Protein AF-A0A183BBJ7-F1 (afdb_monomer)

Solvent-accessible surface area (backbone atoms only — not comparable to full-atom values): 10548 Å² total; per-residue (Å²): 137,87,84,87,89,81,89,82,91,86,88,82,89,83,91,84,83,88,85,92,79,79,95,75,75,80,67,64,62,56,55,58,49,52,54,56,48,63,78,67,55,51,72,68,58,54,54,54,68,39,39,50,78,43,84,46,76,44,78,65,47,64,38,67,61,72,56,100,88,53,61,59,73,62,54,72,72,42,83,72,55,89,44,31,38,31,47,73,41,53,42,53,34,40,43,30,38,41,71,62,90,82,48,90,91,52,68,62,63,45,80,47,70,62,86,61,98,78,60,75,45,83,40,74,64,53,53,51,54,49,51,54,44,68,75,67,54,83,72,79,78,78,58,73,87,77,49,81,74,92,48,80,67,66,70,67,72,78,113

Structure (mmCIF, N/CA/C/O backbone):
data_AF-A0A183BBJ7-F1
#
_entry.id   AF-A0A183BBJ7-F1
#
loop_
_atom_site.group_PDB
_atom_site.id
_atom_site.type_symbol
_atom_site.label_atom_id
_atom_site.label_alt_id
_atom_site.label_comp_id
_atom_site.label_asym_id
_atom_site.label_entity_id
_atom_site.label_seq_id
_atom_site.pdbx_PDB_ins_code
_atom_site.Cartn_x
_atom_site.Cartn_y
_atom_site.Cartn_z
_atom_site.occupancy
_atom_site.B_iso_or_equiv
_atom_site.auth_seq_id
_atom_site.auth_comp_id
_atom_site.auth_asym_id
_atom_site.auth_atom_id
_atom_site.pdbx_PDB_model_num
ATOM 1 N N . MET A 1 1 ? 78.330 43.613 -18.627 1.00 33.78 1 MET A N 1
ATOM 2 C CA . MET A 1 1 ? 78.125 44.361 -19.888 1.00 33.78 1 MET A CA 1
ATOM 3 C C . MET A 1 1 ? 78.188 43.381 -21.044 1.00 33.78 1 MET A C 1
ATOM 5 O O . MET A 1 1 ? 78.993 42.467 -20.931 1.00 33.78 1 MET A O 1
ATOM 9 N N . PRO A 1 2 ? 77.512 43.613 -22.177 1.00 49.88 2 PRO A N 1
ATOM 10 C CA . PRO A 1 2 ? 76.247 44.325 -22.427 1.00 49.88 2 PRO A CA 1
ATOM 11 C C . PRO A 1 2 ? 75.316 43.401 -23.292 1.00 49.88 2 PRO A C 1
ATOM 13 O O . PRO A 1 2 ? 75.653 42.244 -23.481 1.00 49.88 2 PRO A O 1
ATOM 16 N N . ASN A 1 3 ? 74.122 43.707 -23.808 1.00 31.56 3 ASN A N 1
ATOM 17 C CA . ASN A 1 3 ? 73.524 44.949 -24.287 1.00 31.56 3 ASN A CA 1
ATOM 18 C C . ASN A 1 3 ? 71.982 44.810 -24.382 1.00 31.56 3 ASN A C 1
ATOM 20 O O . ASN A 1 3 ? 71.463 43.721 -24.622 1.00 31.56 3 ASN A O 1
ATOM 24 N N . LYS A 1 4 ? 71.283 45.941 -24.218 1.00 36.97 4 LYS A N 1
ATOM 25 C CA . LYS A 1 4 ? 69.847 46.189 -24.500 1.00 36.97 4 LYS A CA 1
ATOM 26 C C . LYS A 1 4 ? 69.670 46.591 -26.004 1.00 36.97 4 LYS A C 1
ATOM 28 O O . LYS A 1 4 ? 70.677 46.574 -26.709 1.00 36.97 4 LYS A O 1
ATOM 33 N N .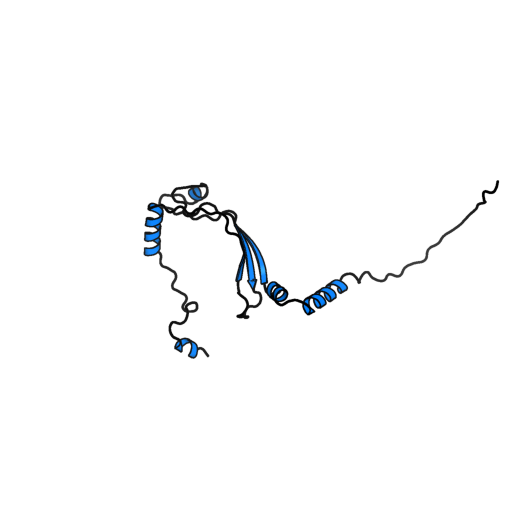 PRO A 1 5 ? 68.464 46.922 -26.535 1.00 66.31 5 PRO A N 1
ATOM 34 C CA . PRO A 1 5 ? 67.977 46.593 -27.881 1.00 66.31 5 PRO A CA 1
ATOM 35 C C . PRO A 1 5 ? 67.954 47.836 -28.810 1.00 66.31 5 PRO A C 1
ATOM 37 O O . PRO A 1 5 ? 68.524 48.871 -28.459 1.00 66.31 5 PRO A O 1
ATOM 40 N N . PRO A 1 6 ? 67.300 47.764 -29.984 1.00 47.75 6 PRO A N 1
ATOM 41 C CA . PRO A 1 6 ? 66.113 48.621 -30.247 1.00 47.75 6 PRO A CA 1
ATOM 42 C C . PRO A 1 6 ? 64.988 47.852 -31.016 1.00 47.75 6 PRO A C 1
ATOM 44 O O . PRO A 1 6 ? 65.289 46.842 -31.640 1.00 47.75 6 PRO A O 1
ATOM 47 N N . THR A 1 7 ? 63.663 48.092 -30.892 1.00 39.25 7 THR A N 1
ATOM 48 C CA . THR A 1 7 ? 62.823 49.294 -31.194 1.00 39.25 7 THR A CA 1
ATOM 49 C C . THR A 1 7 ? 62.841 49.597 -32.717 1.00 39.25 7 THR A C 1
ATOM 51 O O . THR A 1 7 ? 63.935 49.719 -33.247 1.00 39.25 7 THR A O 1
ATOM 54 N N . THR A 1 8 ? 61.769 49.660 -33.540 1.00 36.09 8 THR A N 1
ATOM 55 C CA . THR A 1 8 ? 60.395 50.233 -33.440 1.00 36.09 8 THR A CA 1
ATOM 56 C C . THR A 1 8 ? 59.544 49.895 -34.694 1.00 36.09 8 THR A C 1
ATOM 58 O O . THR A 1 8 ? 60.132 49.790 -35.764 1.00 36.09 8 THR A O 1
ATOM 61 N N . ALA A 1 9 ? 58.203 49.907 -34.524 1.00 35.91 9 ALA A N 1
ATOM 62 C CA . ALA A 1 9 ? 57.129 50.484 -35.381 1.00 35.91 9 ALA A CA 1
ATOM 63 C C . ALA A 1 9 ? 56.923 49.993 -36.837 1.00 35.91 9 ALA A C 1
ATOM 65 O O . ALA A 1 9 ? 57.877 49.701 -37.540 1.00 35.91 9 ALA A O 1
ATOM 66 N N . ASP A 1 10 ? 55.738 49.989 -37.455 1.00 26.48 10 ASP A N 1
ATOM 67 C CA . ASP A 1 10 ? 54.311 50.080 -37.092 1.00 26.48 10 ASP A CA 1
ATOM 68 C C . ASP A 1 10 ? 53.523 49.896 -38.418 1.00 26.48 10 ASP A C 1
ATOM 70 O O . ASP A 1 10 ? 54.073 50.101 -39.502 1.00 26.48 10 ASP A O 1
ATOM 74 N N . THR A 1 11 ? 52.202 49.713 -38.300 1.00 33.16 11 THR A N 1
ATOM 75 C CA . THR A 1 11 ? 51.127 50.243 -39.187 1.00 33.16 11 THR A CA 1
ATOM 76 C C . THR A 1 11 ? 50.329 49.271 -40.097 1.00 33.16 11 THR A C 1
ATOM 78 O O . THR A 1 11 ? 50.772 48.839 -41.156 1.00 33.16 11 THR A O 1
ATOM 81 N N . THR A 1 12 ? 49.049 49.128 -39.700 1.00 30.00 12 THR A N 1
ATOM 82 C CA . THR A 1 12 ? 47.768 49.088 -40.467 1.00 30.00 12 THR A CA 1
ATOM 83 C C . THR A 1 12 ? 47.267 47.850 -41.233 1.00 30.00 12 THR A C 1
ATOM 85 O O . THR A 1 12 ? 47.729 47.532 -42.319 1.00 30.00 12 THR A O 1
ATOM 88 N N . SER A 1 13 ? 46.190 47.272 -40.672 1.00 31.97 13 SER A N 1
ATOM 89 C CA . SER A 1 13 ? 44.789 47.217 -41.167 1.00 31.97 13 SER A CA 1
ATOM 90 C C . SER A 1 13 ? 44.480 46.888 -42.646 1.00 31.97 13 SER A C 1
ATOM 92 O O . SER A 1 13 ? 44.885 47.625 -43.534 1.00 31.97 13 SER A O 1
ATOM 94 N N . ILE A 1 14 ? 43.606 45.897 -42.913 1.00 36.69 14 ILE A N 1
ATOM 95 C CA . ILE A 1 14 ? 42.130 46.005 -43.128 1.00 36.69 14 ILE A CA 1
ATOM 96 C C . ILE A 1 14 ? 41.564 44.662 -43.680 1.00 36.69 14 ILE A C 1
ATOM 98 O O . ILE A 1 14 ? 42.058 44.120 -44.659 1.00 36.69 14 ILE A O 1
ATOM 102 N N . GLU A 1 15 ? 40.522 44.171 -42.997 1.00 31.69 15 GLU A N 1
ATOM 103 C CA . GLU A 1 15 ? 39.259 43.511 -43.417 1.00 31.69 15 GLU A CA 1
ATOM 104 C C . GLU A 1 15 ? 39.084 42.772 -44.769 1.00 31.69 15 GLU A C 1
ATOM 106 O O . GLU A 1 15 ? 39.348 43.302 -45.844 1.00 31.69 15 GLU A O 1
ATOM 111 N N . GLY A 1 16 ? 38.447 41.586 -44.702 1.00 29.02 16 GLY A N 1
ATOM 112 C CA . GLY A 1 16 ? 37.892 40.867 -45.859 1.00 29.02 16 GLY A CA 1
ATOM 113 C C . GLY A 1 16 ? 37.151 39.551 -45.533 1.00 29.02 16 GLY A C 1
ATOM 114 O O . GLY A 1 16 ? 37.707 38.475 -45.693 1.00 29.02 16 GLY A O 1
ATOM 115 N N . SER A 1 17 ? 35.897 39.660 -45.077 1.00 31.22 17 SER A N 1
ATOM 116 C CA . SER A 1 17 ? 34.721 38.776 -45.281 1.00 31.22 17 SER A CA 1
ATOM 117 C C . SER A 1 17 ? 34.811 37.230 -45.413 1.00 31.22 17 SER A C 1
ATOM 119 O O . SER A 1 17 ? 35.195 36.693 -46.442 1.00 31.22 17 SER A O 1
ATOM 121 N N . LYS A 1 18 ? 34.190 36.558 -44.420 1.00 35.16 18 LYS A N 1
ATOM 122 C CA . LYS A 1 18 ? 33.024 35.627 -44.495 1.00 35.16 18 LYS A CA 1
ATOM 123 C C . LYS A 1 18 ? 33.030 34.434 -45.474 1.00 35.16 18 LYS A C 1
ATOM 125 O O . LYS A 1 18 ? 32.783 34.658 -46.646 1.00 35.16 18 LYS A O 1
ATOM 130 N N . VAL A 1 19 ? 33.000 33.202 -44.926 1.00 35.19 19 VAL A N 1
ATOM 131 C CA . VAL A 1 19 ? 32.044 32.083 -45.214 1.00 35.19 19 VAL A CA 1
ATOM 132 C C . VAL A 1 19 ? 32.094 31.111 -44.007 1.00 35.19 19 VAL A C 1
ATOM 134 O O . VAL A 1 19 ? 33.125 30.506 -43.757 1.00 35.19 19 VAL A O 1
ATOM 137 N N . HIS A 1 20 ? 31.196 31.192 -43.018 1.00 39.50 20 HIS A N 1
ATOM 138 C CA . HIS A 1 20 ? 30.008 30.339 -42.808 1.00 39.50 20 HIS A CA 1
ATOM 139 C C . HIS A 1 20 ? 30.136 28.872 -43.267 1.00 39.50 20 HIS A C 1
ATOM 141 O O . HIS A 1 20 ? 29.798 28.570 -44.401 1.00 39.50 20 HIS A O 1
ATOM 147 N N . ASP A 1 21 ? 30.508 27.959 -42.366 1.00 34.62 21 ASP A N 1
ATOM 148 C CA . ASP A 1 21 ? 30.029 26.576 -42.443 1.00 34.62 21 ASP A CA 1
ATOM 149 C C . ASP A 1 21 ? 29.789 26.015 -41.037 1.00 34.62 21 ASP A C 1
ATOM 151 O O . ASP A 1 21 ? 30.342 26.482 -40.041 1.00 34.62 21 ASP A O 1
ATOM 155 N N . LYS A 1 22 ? 28.816 25.124 -40.971 1.00 34.94 22 LYS A N 1
ATOM 156 C CA . LYS A 1 22 ? 27.817 25.003 -39.926 1.00 34.94 22 LYS A CA 1
ATOM 157 C C . LYS A 1 22 ? 28.292 24.228 -38.704 1.00 34.94 22 LYS A C 1
ATOM 159 O O . LYS A 1 22 ? 28.907 23.169 -38.758 1.00 34.94 22 LYS A O 1
ATOM 164 N N . SER A 1 23 ? 27.819 24.727 -37.573 1.00 48.34 23 SER A N 1
ATOM 165 C CA . SER A 1 23 ? 27.485 23.977 -36.371 1.00 48.34 23 SER A CA 1
ATOM 166 C C . SER A 1 23 ? 26.471 22.860 -36.676 1.00 48.34 23 SER A C 1
ATOM 168 O O . SER A 1 23 ? 25.271 23.115 -36.659 1.00 48.34 23 SER A O 1
ATOM 170 N N . GLU A 1 24 ? 26.931 21.636 -36.941 1.00 45.91 24 GLU A N 1
ATOM 171 C CA . GLU A 1 24 ? 26.057 20.452 -37.102 1.00 45.91 24 GLU A CA 1
ATOM 172 C C . GLU A 1 24 ? 26.708 19.140 -36.578 1.00 45.91 24 GLU A C 1
ATOM 174 O O . GLU A 1 24 ? 26.285 18.059 -36.953 1.00 45.91 24 GLU A O 1
ATOM 179 N N . SER A 1 25 ? 27.717 19.175 -35.683 1.00 42.97 25 SER A N 1
ATOM 180 C CA . SER A 1 25 ? 28.428 17.936 -35.249 1.00 42.97 25 SER A CA 1
ATOM 181 C C . SER A 1 25 ? 28.045 17.350 -33.879 1.00 42.97 25 SER A C 1
ATOM 183 O O . SER A 1 25 ? 28.493 16.258 -33.526 1.00 42.97 25 SER A O 1
ATOM 185 N N . SER A 1 26 ? 27.204 18.023 -33.090 1.00 50.09 26 SER A N 1
ATOM 186 C CA . SER A 1 26 ? 26.954 17.593 -31.701 1.00 50.09 26 SER A CA 1
ATOM 187 C C . SER A 1 26 ? 25.790 16.608 -31.539 1.00 50.09 26 SER A C 1
ATOM 189 O O . SER A 1 26 ? 25.695 15.953 -30.502 1.00 50.09 26 SER A O 1
ATOM 191 N N . THR A 1 27 ? 24.918 16.461 -32.540 1.00 54.31 27 THR A N 1
ATOM 192 C CA . THR A 1 27 ? 23.660 15.702 -32.389 1.00 54.31 27 THR A CA 1
ATOM 193 C C . THR A 1 27 ? 23.749 14.269 -32.932 1.00 54.31 27 THR A C 1
ATOM 195 O O . THR A 1 27 ? 23.167 13.357 -32.351 1.00 54.31 27 THR A O 1
ATOM 198 N N . GLU A 1 28 ? 24.527 14.023 -33.991 1.00 55.94 28 GLU A N 1
ATOM 199 C CA . GLU A 1 28 ? 24.605 12.700 -34.644 1.00 55.94 28 GLU A CA 1
ATOM 200 C C . GLU A 1 28 ? 25.478 11.686 -33.882 1.00 55.94 28 GLU A C 1
ATOM 202 O O . GLU A 1 28 ? 25.231 10.477 -33.912 1.00 55.94 28 GLU A O 1
ATOM 207 N N . SER A 1 29 ? 26.477 12.168 -33.136 1.00 60.25 29 SER A N 1
ATOM 208 C CA . SER A 1 29 ? 27.418 11.307 -32.408 1.00 60.25 29 SER A CA 1
ATOM 209 C C . SER A 1 29 ? 26.759 10.579 -31.225 1.00 60.25 29 SER A C 1
ATOM 211 O O . SER A 1 29 ? 27.111 9.438 -30.922 1.00 60.25 29 SER A O 1
ATOM 213 N N . SER A 1 30 ? 25.744 11.178 -30.587 1.00 63.22 30 SER A N 1
ATOM 214 C CA . SER A 1 30 ? 25.021 10.528 -29.482 1.00 63.22 30 SER A CA 1
ATOM 215 C C . SER A 1 30 ? 24.103 9.402 -29.977 1.00 63.22 30 SER A C 1
ATOM 217 O O . SER A 1 30 ? 24.031 8.347 -29.343 1.00 63.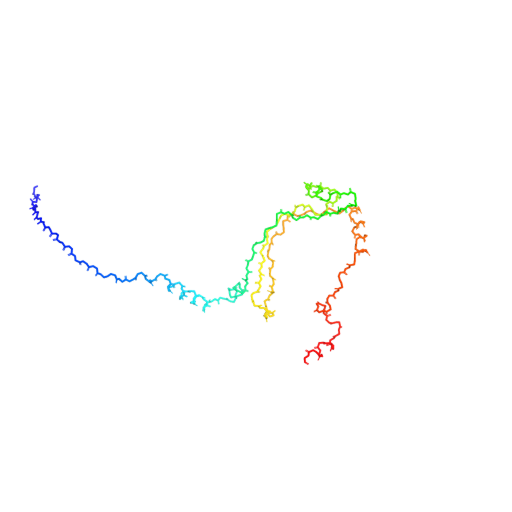22 30 SER A O 1
ATOM 219 N N . ALA A 1 31 ? 23.481 9.570 -31.150 1.00 68.25 31 ALA A N 1
ATOM 220 C CA . ALA A 1 31 ? 22.598 8.574 -31.752 1.00 68.25 31 ALA A CA 1
ATOM 221 C C . ALA A 1 31 ? 23.363 7.296 -32.138 1.00 68.25 31 ALA A C 1
ATOM 223 O O . ALA A 1 31 ? 22.952 6.189 -31.784 1.00 68.25 31 ALA A O 1
ATOM 224 N N . LEU A 1 32 ? 24.531 7.436 -32.778 1.00 64.00 32 LEU A N 1
ATOM 225 C CA . LEU A 1 32 ? 25.387 6.294 -33.123 1.00 64.00 32 LEU A CA 1
ATOM 226 C C . LEU A 1 32 ? 25.978 5.600 -31.885 1.00 64.00 32 LEU A C 1
ATOM 228 O O . LEU A 1 32 ? 26.160 4.379 -31.896 1.00 64.00 32 LEU A O 1
ATOM 232 N N . GLN A 1 33 ? 26.246 6.341 -30.804 1.00 66.69 33 GLN A N 1
ATOM 233 C CA . GLN A 1 33 ? 26.662 5.745 -29.531 1.00 66.69 33 GLN A CA 1
ATOM 234 C C . GLN A 1 33 ? 25.538 4.933 -28.876 1.00 66.69 33 GLN A C 1
ATOM 236 O O . GLN A 1 33 ? 25.795 3.835 -28.378 1.00 66.69 33 GLN A O 1
ATOM 241 N N . HIS A 1 34 ? 24.294 5.414 -28.927 1.00 63.09 34 HIS A N 1
ATOM 242 C CA . HIS A 1 34 ? 23.145 4.704 -28.362 1.00 63.09 34 HIS A CA 1
ATOM 243 C C . HIS A 1 34 ? 22.859 3.387 -29.104 1.00 63.09 34 HIS A C 1
ATOM 245 O O . HIS A 1 34 ? 22.650 2.349 -28.474 1.00 63.09 34 HIS A O 1
ATOM 251 N N . VAL A 1 35 ? 22.970 3.388 -30.438 1.00 66.69 35 VAL A N 1
ATOM 252 C CA . VAL A 1 35 ? 22.829 2.178 -31.270 1.00 66.69 35 VAL A CA 1
ATOM 253 C C . VAL A 1 35 ? 23.936 1.157 -30.973 1.00 66.69 35 VAL A C 1
ATOM 255 O O . VAL A 1 35 ? 23.660 -0.031 -30.810 1.00 66.69 35 VAL A O 1
ATOM 258 N N . ARG A 1 36 ? 25.192 1.605 -30.823 1.00 65.56 36 ARG A N 1
ATOM 259 C CA . ARG A 1 36 ? 26.320 0.728 -30.449 1.00 65.56 36 ARG A CA 1
ATOM 260 C C . ARG A 1 36 ? 26.170 0.120 -29.054 1.00 65.56 36 ARG A C 1
ATOM 262 O O . ARG A 1 36 ? 26.583 -1.020 -28.858 1.00 65.56 36 ARG A O 1
ATOM 269 N N . LYS A 1 37 ? 25.591 0.860 -28.102 1.00 67.25 37 LYS A N 1
ATOM 270 C CA . LYS A 1 37 ? 25.292 0.359 -26.753 1.00 67.25 37 LYS A CA 1
ATOM 271 C C . LYS A 1 37 ? 24.208 -0.720 -26.794 1.00 67.25 37 LYS A C 1
ATOM 273 O O . LYS A 1 37 ? 24.376 -1.761 -26.174 1.00 67.25 37 LYS A O 1
ATOM 278 N N . SER A 1 38 ? 23.159 -0.518 -27.593 1.00 66.19 38 SER A N 1
ATOM 279 C CA . SER A 1 38 ? 22.081 -1.500 -27.768 1.00 66.19 38 SER A CA 1
ATOM 280 C C . SER A 1 38 ? 22.569 -2.812 -28.412 1.00 66.19 38 SER A C 1
ATOM 282 O O . SER A 1 38 ? 22.156 -3.888 -27.998 1.00 66.19 38 SER A O 1
ATOM 284 N N . LEU A 1 39 ? 23.544 -2.748 -29.331 1.00 70.56 39 LEU A N 1
ATOM 285 C CA . LEU A 1 39 ? 24.205 -3.921 -29.938 1.00 70.56 39 LEU A CA 1
ATOM 286 C C . LEU A 1 39 ? 25.045 -4.771 -28.962 1.00 70.56 39 LEU A C 1
ATOM 288 O O . LEU A 1 39 ? 25.431 -5.884 -29.311 1.00 70.56 39 LEU A O 1
ATOM 292 N N . ARG A 1 40 ? 25.367 -4.255 -27.769 1.00 79.44 40 ARG A N 1
ATOM 293 C CA . ARG A 1 40 ? 26.136 -4.958 -26.724 1.00 79.44 40 ARG A CA 1
ATOM 294 C C . ARG A 1 40 ? 25.379 -5.063 -25.397 1.00 79.44 40 ARG A C 1
ATOM 296 O O . ARG A 1 40 ? 26.005 -5.346 -24.378 1.00 79.44 40 ARG A O 1
ATOM 303 N N . ALA A 1 41 ? 24.074 -4.804 -25.401 1.00 80.12 41 ALA A N 1
ATOM 304 C CA . ALA A 1 41 ? 23.275 -4.833 -24.187 1.00 80.12 41 ALA A CA 1
ATOM 305 C C . ALA A 1 41 ? 23.149 -6.264 -23.650 1.00 80.12 41 ALA A C 1
ATOM 307 O O . ALA A 1 41 ? 22.982 -7.218 -24.417 1.00 80.12 41 ALA A O 1
ATOM 308 N N . THR A 1 42 ? 23.229 -6.420 -22.331 1.00 87.88 42 THR A N 1
ATOM 309 C CA . THR A 1 42 ? 22.955 -7.709 -21.682 1.00 87.88 42 THR A CA 1
ATOM 310 C C . THR A 1 42 ? 21.449 -7.984 -21.649 1.00 87.88 42 THR A C 1
ATOM 312 O O . THR A 1 42 ? 20.630 -7.076 -21.806 1.00 87.88 42 THR A O 1
ATOM 315 N N . PHE A 1 43 ? 21.058 -9.244 -21.429 1.00 86.00 43 PHE A N 1
ATOM 316 C CA . PHE A 1 43 ? 19.641 -9.604 -21.303 1.00 86.00 43 PHE A CA 1
ATOM 317 C C . PHE A 1 43 ? 18.941 -8.799 -20.199 1.00 86.00 43 PHE A C 1
ATOM 319 O O . PHE A 1 43 ? 17.823 -8.343 -20.407 1.00 86.00 43 PHE A O 1
ATOM 326 N N . ASP A 1 44 ? 19.612 -8.565 -19.068 1.00 86.75 44 ASP A N 1
ATOM 327 C CA . ASP A 1 44 ? 19.061 -7.782 -17.957 1.00 86.75 44 ASP A CA 1
ATOM 328 C C . ASP A 1 44 ? 18.839 -6.311 -18.332 1.00 86.75 44 ASP A C 1
ATOM 330 O O . ASP A 1 44 ? 17.828 -5.727 -17.952 1.00 86.75 44 ASP A O 1
ATOM 334 N N . GLU A 1 45 ? 19.735 -5.714 -19.125 1.00 88.19 45 GLU A N 1
ATOM 335 C CA . GLU A 1 45 ? 19.565 -4.343 -19.620 1.00 88.19 45 GLU A CA 1
ATOM 336 C C . GLU A 1 45 ? 18.403 -4.238 -20.614 1.00 88.19 45 GLU A C 1
ATOM 338 O O . GLU A 1 45 ? 17.613 -3.293 -20.548 1.00 88.19 45 GLU A O 1
ATOM 343 N N . LEU A 1 46 ? 18.269 -5.218 -21.513 1.00 88.81 46 LEU A N 1
ATOM 344 C CA . LEU A 1 46 ? 17.154 -5.273 -22.458 1.00 88.81 46 LEU A CA 1
ATOM 345 C C . LEU A 1 46 ? 15.824 -5.523 -21.738 1.00 88.81 46 LEU A C 1
ATOM 347 O O . LEU A 1 46 ? 14.819 -4.885 -22.052 1.00 88.81 46 LEU A O 1
ATOM 351 N N . LYS A 1 47 ? 15.833 -6.409 -20.738 1.00 87.00 47 LYS A N 1
ATOM 352 C CA . LYS A 1 47 ? 14.693 -6.671 -19.864 1.00 87.00 47 LYS A CA 1
ATOM 353 C C . LYS A 1 47 ? 14.295 -5.415 -19.108 1.00 87.00 47 LYS A C 1
ATOM 355 O O . LYS A 1 47 ? 13.117 -5.104 -19.069 1.00 87.00 47 LYS A O 1
ATOM 360 N N . GLU A 1 48 ? 15.232 -4.664 -18.545 1.00 89.44 48 GLU A N 1
ATOM 361 C CA . GLU A 1 48 ? 14.896 -3.426 -17.840 1.00 89.44 48 GLU A CA 1
ATOM 362 C C . GLU A 1 48 ? 14.334 -2.360 -18.796 1.00 89.44 48 GLU A C 1
ATOM 364 O O . GLU A 1 48 ? 13.414 -1.631 -18.428 1.00 89.44 48 GLU A O 1
ATOM 369 N N . GLY A 1 49 ? 14.822 -2.309 -20.041 1.00 90.75 49 GLY A N 1
ATOM 370 C CA . GLY A 1 49 ? 14.283 -1.447 -21.099 1.00 90.75 49 GLY A CA 1
ATOM 371 C C . GLY A 1 49 ? 12.870 -1.819 -21.568 1.00 90.75 49 GLY A C 1
ATOM 372 O O . GLY A 1 49 ? 12.195 -0.996 -22.184 1.00 90.75 49 GLY A O 1
ATOM 373 N N . ALA A 1 50 ? 12.395 -3.027 -21.255 1.00 92.88 50 ALA A N 1
ATOM 374 C CA . ALA A 1 50 ? 11.024 -3.454 -21.519 1.00 92.88 50 ALA A CA 1
ATOM 375 C C . ALA A 1 50 ? 10.002 -2.862 -20.540 1.00 92.88 50 ALA A C 1
ATOM 377 O O . ALA A 1 50 ? 8.802 -3.047 -20.749 1.00 92.88 50 ALA A O 1
ATOM 378 N N . T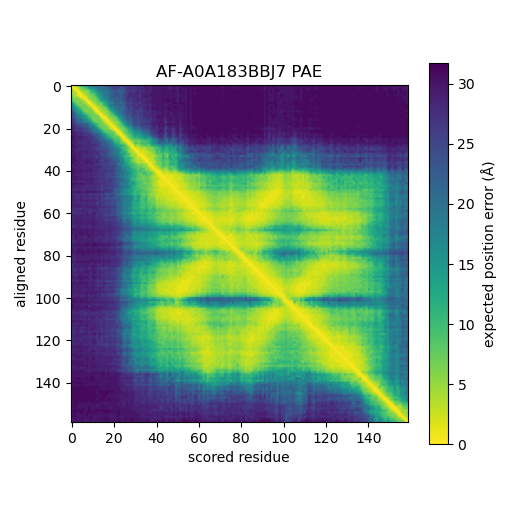YR A 1 51 ? 10.445 -2.199 -19.470 1.00 94.62 51 TYR A N 1
ATOM 379 C CA . TYR A 1 51 ? 9.564 -1.671 -18.441 1.00 94.62 51 TYR A CA 1
ATOM 380 C C . TYR A 1 51 ? 9.546 -0.148 -18.412 1.00 94.62 51 TYR A C 1
ATOM 382 O O . TYR A 1 51 ? 10.584 0.509 -18.376 1.00 94.62 51 TYR A O 1
ATOM 390 N N . ASP A 1 52 ? 8.342 0.399 -18.312 1.00 95.38 52 ASP A N 1
ATOM 391 C CA . ASP A 1 52 ? 8.122 1.772 -17.881 1.00 95.38 52 ASP A CA 1
ATOM 392 C C . ASP A 1 52 ? 8.101 1.835 -16.349 1.00 95.38 52 ASP A C 1
ATOM 394 O O . ASP A 1 52 ? 7.489 0.975 -15.712 1.00 95.38 52 ASP A O 1
ATOM 398 N N . LYS A 1 53 ? 8.783 2.812 -15.748 1.00 95.69 53 LYS A N 1
ATOM 399 C CA . LYS A 1 53 ? 9.032 2.869 -14.299 1.00 95.69 53 LYS A CA 1
ATOM 400 C C . LYS A 1 53 ? 8.351 4.076 -13.679 1.00 95.69 53 LYS A C 1
ATOM 402 O O . LYS A 1 53 ? 8.581 5.209 -14.086 1.00 95.69 53 LYS A O 1
ATOM 407 N N . TYR A 1 54 ? 7.609 3.821 -12.617 1.00 96.56 54 TYR A N 1
ATOM 408 C CA . TYR A 1 54 ? 6.876 4.815 -11.857 1.00 96.56 54 TYR A CA 1
ATOM 409 C C . TYR A 1 54 ? 7.342 4.769 -10.409 1.00 96.56 54 TYR A C 1
ATOM 411 O O . TYR A 1 54 ? 7.325 3.714 -9.775 1.00 96.56 54 TYR A O 1
ATOM 419 N N . GLU A 1 55 ? 7.744 5.917 -9.879 1.00 95.50 55 GLU A N 1
ATOM 420 C CA . GLU A 1 55 ? 7.948 6.086 -8.446 1.00 95.50 55 GLU A CA 1
ATOM 421 C C . GLU A 1 55 ? 6.633 6.555 -7.821 1.00 95.50 55 GLU A C 1
ATOM 423 O O . GLU A 1 55 ? 6.059 7.571 -8.214 1.00 95.50 55 GLU A O 1
ATOM 428 N N . ILE A 1 56 ? 6.124 5.773 -6.876 1.00 95.25 56 ILE A N 1
ATOM 429 C CA . ILE A 1 56 ? 4.859 6.004 -6.194 1.00 95.25 56 ILE A CA 1
ATOM 430 C C . ILE A 1 56 ? 5.172 6.256 -4.729 1.00 95.25 56 ILE A C 1
ATOM 432 O O . ILE A 1 56 ? 5.654 5.374 -4.022 1.00 95.25 56 ILE A O 1
ATOM 436 N N . ILE A 1 57 ? 4.841 7.453 -4.260 1.00 94.00 57 ILE A N 1
ATOM 437 C CA . ILE A 1 57 ? 4.979 7.828 -2.857 1.00 94.00 57 ILE A CA 1
ATOM 438 C C . ILE A 1 57 ? 3.583 7.942 -2.268 1.00 94.00 57 ILE A C 1
ATOM 440 O O . ILE A 1 57 ? 2.757 8.729 -2.733 1.00 94.00 57 ILE A O 1
ATOM 444 N N . VAL A 1 58 ? 3.323 7.164 -1.224 1.00 93.00 58 VAL A N 1
ATOM 445 C CA . VAL A 1 58 ? 2.080 7.224 -0.467 1.00 93.00 58 VAL A CA 1
ATOM 446 C C . VAL A 1 58 ? 2.382 7.787 0.909 1.00 93.00 58 VAL A C 1
ATOM 448 O O . VAL A 1 58 ? 3.159 7.208 1.657 1.00 93.00 58 VAL A O 1
ATOM 451 N N . SER A 1 59 ? 1.778 8.922 1.255 1.00 91.69 59 SER A N 1
ATOM 452 C CA . SER A 1 59 ? 2.124 9.631 2.495 1.00 91.69 59 SER A CA 1
ATOM 453 C C . SER A 1 59 ? 1.402 9.100 3.734 1.00 91.69 59 SER A C 1
ATOM 455 O O . SER A 1 59 ? 1.929 9.201 4.836 1.00 91.69 59 SER A O 1
ATOM 457 N N . SER A 1 60 ? 0.175 8.588 3.582 1.00 91.00 60 SER A N 1
ATOM 458 C CA . SER A 1 60 ? -0.678 8.214 4.718 1.00 91.00 60 SER A CA 1
ATOM 459 C C . SER A 1 60 ? -1.764 7.213 4.307 1.00 91.00 60 SER A C 1
ATOM 461 O O . SER A 1 60 ? -2.903 7.583 4.010 1.00 91.00 60 SER A O 1
ATOM 463 N N . ILE A 1 61 ? -1.401 5.932 4.271 1.00 92.31 61 ILE A N 1
ATOM 464 C CA . ILE A 1 61 ? -2.340 4.808 4.192 1.00 92.31 61 ILE A CA 1
ATOM 465 C C . ILE A 1 61 ? -2.862 4.535 5.595 1.00 92.31 61 ILE A C 1
ATOM 467 O O . ILE A 1 61 ? -2.084 4.380 6.527 1.00 92.31 61 ILE A O 1
ATOM 471 N N . GLN A 1 62 ? -4.173 4.454 5.757 1.00 92.94 62 GLN A N 1
ATOM 472 C CA . GLN A 1 62 ? -4.799 4.129 7.033 1.00 92.94 62 GLN A CA 1
ATOM 473 C C . GLN A 1 62 ? -6.071 3.330 6.784 1.00 92.94 62 GLN A C 1
ATOM 475 O O . GLN A 1 62 ? -6.737 3.522 5.765 1.00 92.94 62 GLN A O 1
ATOM 480 N N . VAL A 1 63 ? -6.394 2.435 7.713 1.00 93.56 63 VAL A N 1
ATOM 481 C CA . VAL A 1 63 ? -7.613 1.622 7.681 1.00 93.56 63 VAL A CA 1
ATOM 482 C C . VAL A 1 63 ? -8.317 1.816 9.012 1.00 93.56 63 VAL A C 1
ATOM 484 O O . VAL A 1 63 ? -7.737 1.560 10.067 1.00 93.56 63 VAL A O 1
ATOM 487 N N . ILE A 1 64 ? -9.559 2.285 8.954 1.00 92.25 64 ILE A N 1
ATOM 488 C CA . ILE A 1 64 ? -10.369 2.636 10.118 1.00 92.25 64 ILE A CA 1
ATOM 489 C C . ILE A 1 64 ? -11.694 1.892 9.992 1.00 92.25 64 ILE A C 1
ATOM 491 O O . ILE A 1 64 ? -12.340 1.972 8.948 1.00 92.25 64 ILE A O 1
ATOM 495 N N . MET A 1 65 ? -12.088 1.186 11.048 1.00 90.44 65 MET A N 1
ATOM 496 C CA . MET A 1 65 ? -13.447 0.683 11.203 1.00 90.44 65 MET A CA 1
ATOM 497 C C . MET A 1 65 ? -14.321 1.826 11.715 1.00 90.44 65 MET A C 1
ATOM 499 O O . MET A 1 65 ? -13.951 2.479 12.685 1.00 90.44 65 MET A O 1
ATOM 503 N N . VAL A 1 66 ? -15.439 2.097 11.052 1.00 89.56 66 VAL A N 1
ATOM 504 C CA . VAL A 1 66 ? -16.311 3.230 11.380 1.00 89.56 66 VAL A CA 1
ATOM 505 C C . VAL A 1 66 ? -17.698 2.689 11.670 1.00 89.56 66 VAL A C 1
ATOM 507 O O . VAL A 1 66 ? -18.259 1.971 10.845 1.00 89.56 66 VAL A O 1
ATOM 510 N N . GLU A 1 67 ? -18.231 3.038 12.834 1.00 85.75 67 GLU A N 1
ATOM 511 C CA . GLU A 1 67 ? -19.600 2.700 13.226 1.00 85.75 67 GLU A CA 1
ATOM 512 C C . GLU A 1 67 ? -20.600 3.759 12.720 1.00 85.75 67 GLU A C 1
ATOM 514 O O . GLU A 1 67 ? -20.233 4.886 12.386 1.00 85.75 67 GLU A O 1
ATOM 519 N N . GLU A 1 68 ? -21.890 3.416 12.676 1.00 84.12 68 GLU A N 1
ATOM 520 C CA . GLU A 1 68 ? -22.964 4.251 12.098 1.00 84.12 68 GLU A CA 1
ATOM 521 C C . GLU A 1 68 ? -23.077 5.675 12.680 1.00 84.12 68 GLU A C 1
ATOM 523 O O . GLU A 1 68 ? -23.577 6.587 12.022 1.00 84.12 68 GLU A O 1
ATOM 528 N N . ASN A 1 69 ? -22.601 5.878 13.909 1.00 86.38 69 ASN A N 1
ATOM 529 C CA . ASN A 1 69 ? -22.663 7.141 14.643 1.00 86.38 69 ASN A CA 1
ATOM 530 C C . ASN A 1 69 ? -21.322 7.895 14.695 1.00 86.38 69 ASN A C 1
ATOM 532 O O . ASN A 1 69 ? -21.216 8.907 15.394 1.00 86.38 69 ASN A O 1
ATOM 536 N N . GLU A 1 70 ? -20.301 7.429 13.975 1.00 87.94 70 GLU A N 1
ATOM 537 C CA . GLU A 1 70 ? -18.972 8.031 13.962 1.00 87.94 70 GLU A CA 1
ATOM 538 C C . GLU A 1 70 ? -18.708 8.825 12.673 1.00 87.94 70 GLU A C 1
ATOM 540 O O . GLU A 1 70 ? -19.030 8.406 11.562 1.00 87.94 70 GLU A O 1
ATOM 545 N N . ASP A 1 71 ? -18.046 9.978 12.802 1.00 89.75 71 ASP A N 1
ATOM 546 C CA . ASP A 1 71 ? -17.559 10.724 11.640 1.00 89.75 71 ASP A CA 1
ATOM 547 C C . ASP A 1 71 ? -16.161 10.233 11.242 1.00 89.75 71 ASP A C 1
ATOM 549 O O . ASP A 1 71 ? -15.144 10.586 11.855 1.00 89.75 71 ASP A O 1
ATOM 553 N N . TRP A 1 72 ? -16.105 9.442 10.168 1.00 89.00 72 TRP A N 1
ATOM 554 C CA . TRP A 1 72 ? -14.859 8.912 9.612 1.00 89.00 72 TRP A CA 1
ATOM 555 C C . TRP A 1 72 ? -13.842 9.999 9.252 1.00 89.00 72 TRP A C 1
ATOM 557 O O . TRP A 1 72 ? -12.637 9.754 9.319 1.00 89.00 72 TRP A O 1
ATOM 567 N N . ARG A 1 73 ? -14.289 11.209 8.888 1.00 90.88 73 ARG A N 1
ATOM 568 C CA . ARG A 1 73 ? -13.388 12.314 8.525 1.00 90.88 73 ARG A CA 1
ATOM 569 C C . ARG A 1 73 ? -12.648 12.821 9.749 1.00 90.88 73 ARG A C 1
ATOM 571 O O . ARG A 1 73 ? -11.453 13.086 9.668 1.00 90.88 73 ARG A O 1
ATOM 578 N N . ILE A 1 74 ? -13.341 12.900 10.883 1.00 90.19 74 ILE A N 1
ATOM 579 C CA . ILE A 1 74 ? -12.739 13.270 12.163 1.00 90.19 74 ILE A CA 1
ATOM 580 C C . ILE A 1 74 ? -11.813 12.149 12.636 1.00 90.19 74 ILE A C 1
ATOM 582 O O . ILE A 1 74 ? -10.685 12.424 13.040 1.00 90.19 74 ILE A O 1
ATOM 586 N N . LEU A 1 75 ? -12.241 10.886 12.549 1.00 88.81 75 LEU A N 1
ATOM 587 C CA . LEU A 1 75 ? -11.402 9.747 12.938 1.00 88.81 75 LEU A CA 1
ATOM 588 C C . LEU A 1 75 ? -10.097 9.685 12.137 1.00 88.81 75 LEU A C 1
ATOM 590 O O . LEU A 1 75 ? -9.050 9.479 12.736 1.00 88.81 75 LEU A O 1
ATOM 594 N N . ARG A 1 76 ? -10.145 9.973 10.831 1.00 89.62 76 ARG A N 1
ATOM 595 C CA . ARG A 1 76 ? -8.978 10.031 9.937 1.00 89.62 76 ARG A CA 1
ATOM 596 C C . ARG A 1 76 ? -7.941 11.091 10.329 1.00 89.62 76 ARG A C 1
ATOM 598 O O . ARG A 1 76 ? -6.768 10.965 9.990 1.00 89.62 76 ARG A O 1
ATOM 605 N N . THR A 1 77 ? -8.371 12.164 10.995 1.00 89.00 77 THR A N 1
ATOM 606 C CA . THR A 1 77 ? -7.455 13.214 11.482 1.00 89.00 77 THR A CA 1
ATOM 607 C C . THR A 1 77 ? -6.793 12.865 12.811 1.00 89.00 77 THR A C 1
ATOM 609 O O . THR A 1 77 ? -5.834 13.525 13.200 1.00 89.00 77 THR A O 1
ATOM 612 N N . LYS A 1 78 ? -7.294 11.851 13.523 1.00 84.75 78 LYS A N 1
ATOM 613 C CA . LYS A 1 78 ? -6.702 11.395 14.779 1.00 84.75 78 LYS A CA 1
ATOM 614 C C . LYS A 1 78 ? -5.594 10.404 14.455 1.00 84.75 78 LYS A C 1
ATOM 616 O O . LYS A 1 78 ? -5.852 9.392 13.820 1.00 84.75 78 LYS A O 1
ATOM 621 N N . ASP A 1 79 ? -4.392 10.639 14.972 1.00 71.31 79 ASP A N 1
ATOM 622 C CA . ASP A 1 79 ? -3.262 9.727 14.743 1.00 71.31 79 ASP A CA 1
ATOM 623 C C . ASP A 1 79 ? -3.505 8.318 15.308 1.00 71.31 79 ASP A C 1
ATOM 625 O O . ASP A 1 79 ? -2.887 7.348 14.859 1.00 71.31 79 ASP A O 1
ATOM 629 N N . GLN A 1 80 ? -4.372 8.200 16.325 1.00 73.62 80 GLN A N 1
ATOM 630 C CA . GLN A 1 80 ? -4.749 6.938 16.961 1.00 73.62 80 GLN A CA 1
ATOM 631 C C . GLN A 1 80 ? -6.195 6.980 17.469 1.00 73.62 80 GLN A C 1
ATOM 633 O O . GLN A 1 80 ? -6.621 7.940 18.115 1.00 73.62 80 GLN A O 1
ATOM 638 N N . SER A 1 81 ? -6.937 5.901 17.230 1.00 80.56 81 SER A N 1
ATOM 639 C CA . SER A 1 81 ? -8.220 5.612 17.877 1.00 80.56 81 SER A CA 1
ATOM 640 C C . SER A 1 81 ? -8.393 4.094 18.035 1.00 80.56 81 SER A C 1
ATOM 642 O O . SER A 1 81 ? -7.750 3.342 17.303 1.00 80.56 81 SER A O 1
ATOM 644 N N . PRO A 1 82 ? -9.270 3.616 18.937 1.00 80.44 82 PRO A N 1
ATOM 645 C CA . PRO A 1 82 ? -9.571 2.185 19.082 1.00 80.44 82 PRO A CA 1
ATOM 646 C C . PRO A 1 82 ? -10.156 1.531 17.821 1.00 80.44 82 PRO A C 1
ATOM 648 O O . PRO A 1 82 ? -10.145 0.307 17.705 1.00 80.44 82 PRO A O 1
ATOM 651 N N . SER A 1 83 ? -10.677 2.348 16.902 1.00 83.81 83 SER A N 1
ATOM 652 C CA . SER A 1 83 ? -11.245 1.927 15.622 1.00 83.81 83 SER A CA 1
ATOM 653 C C . SER A 1 83 ? -10.206 1.893 14.489 1.00 83.81 83 SER A C 1
ATOM 655 O O . SER A 1 83 ? -10.527 1.474 13.380 1.00 83.81 83 SER A O 1
ATOM 657 N N . HIS A 1 84 ? -8.955 2.310 14.730 1.00 88.00 84 HIS A N 1
ATOM 658 C CA . HIS A 1 84 ? -7.883 2.152 13.745 1.00 88.00 84 HIS A CA 1
ATOM 659 C C . HIS A 1 84 ? -7.452 0.690 13.661 1.00 88.00 84 HIS A C 1
ATOM 661 O O . HIS A 1 84 ? -6.886 0.154 14.607 1.00 88.00 84 HIS A O 1
ATOM 667 N N . ILE A 1 85 ? -7.652 0.089 12.491 1.00 92.62 85 ILE A N 1
ATOM 668 C CA . ILE A 1 85 ? -7.083 -1.215 12.148 1.00 92.62 85 ILE A CA 1
ATOM 669 C C . ILE A 1 85 ? -5.627 -1.029 11.737 1.00 92.62 85 ILE A C 1
ATOM 671 O O . ILE A 1 85 ? -4.752 -1.731 12.225 1.00 92.62 85 ILE A O 1
ATOM 675 N N . LEU A 1 86 ? -5.361 -0.052 10.865 1.00 92.75 86 LEU A N 1
ATOM 676 C CA . LEU A 1 86 ? -4.025 0.326 10.412 1.00 92.75 86 LEU A CA 1
ATOM 677 C C . LEU A 1 86 ? -3.825 1.818 10.672 1.00 92.75 86 LEU A C 1
ATOM 679 O O . LEU A 1 86 ? -4.544 2.651 10.113 1.00 92.75 86 LEU A O 1
ATOM 683 N N . ARG A 1 87 ? -2.830 2.151 11.499 1.00 90.69 87 ARG A N 1
ATOM 684 C CA . ARG A 1 87 ? -2.413 3.544 11.731 1.00 90.69 87 ARG A CA 1
ATOM 685 C C . ARG A 1 87 ? -1.800 4.159 10.462 1.00 90.69 87 ARG A C 1
ATOM 687 O O . ARG A 1 87 ? -1.270 3.401 9.649 1.00 90.69 87 ARG 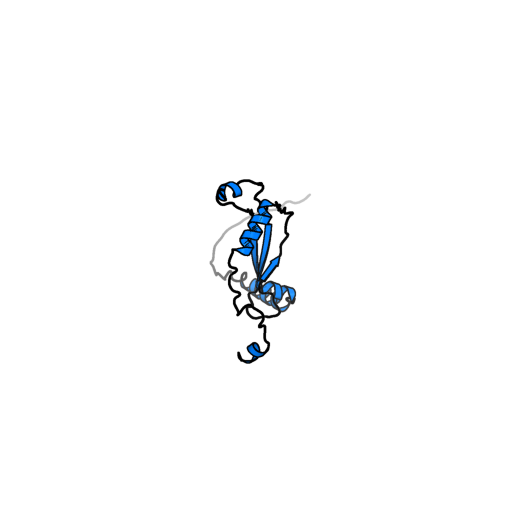A O 1
ATOM 694 N N . PRO A 1 88 ? -1.809 5.500 10.315 1.00 92.06 88 PRO A N 1
ATOM 695 C CA . PRO A 1 88 ? -1.190 6.190 9.184 1.00 92.06 88 PRO A CA 1
ATOM 696 C C . PRO A 1 88 ? 0.214 5.667 8.838 1.00 92.06 88 PRO A C 1
ATOM 698 O O . PRO A 1 88 ? 1.151 5.794 9.625 1.00 92.06 88 PRO A O 1
ATOM 701 N N . LEU A 1 89 ? 0.342 5.080 7.649 1.00 92.50 89 LEU A N 1
ATOM 702 C CA . LEU A 1 89 ? 1.549 4.458 7.117 1.00 92.50 89 LEU A CA 1
ATOM 703 C C . LEU A 1 89 ? 1.952 5.147 5.812 1.00 92.50 89 LEU A C 1
ATOM 705 O O . LEU A 1 89 ? 1.211 5.114 4.830 1.00 92.50 89 LEU A O 1
ATOM 709 N N . GLY A 1 90 ? 3.133 5.759 5.798 1.00 92.75 90 GLY A N 1
ATOM 710 C CA . GLY A 1 90 ? 3.744 6.285 4.580 1.00 92.75 90 GLY A CA 1
ATOM 711 C C . GLY A 1 90 ? 4.728 5.283 3.977 1.00 92.75 90 GLY A C 1
ATOM 712 O O . GLY A 1 90 ? 5.487 4.666 4.719 1.00 92.75 90 GLY A O 1
ATOM 713 N N . MET A 1 91 ? 4.737 5.115 2.655 1.00 93.69 91 MET A N 1
ATOM 714 C CA . MET A 1 91 ? 5.655 4.213 1.951 1.00 93.69 91 MET A CA 1
ATOM 715 C C . MET A 1 91 ? 6.001 4.713 0.543 1.00 93.69 91 MET A C 1
ATOM 717 O O . MET A 1 91 ? 5.202 5.403 -0.089 1.00 93.69 91 MET A O 1
ATOM 721 N N . SER A 1 92 ? 7.186 4.343 0.050 1.00 93.62 92 SER A N 1
ATOM 722 C CA . SER A 1 92 ? 7.614 4.566 -1.337 1.00 93.62 92 SER A CA 1
ATOM 723 C C . SER A 1 92 ? 7.750 3.227 -2.061 1.00 93.62 92 SER A C 1
ATOM 725 O O . SER A 1 92 ? 8.263 2.254 -1.499 1.00 93.62 92 SER A O 1
ATOM 727 N N . LEU A 1 93 ? 7.253 3.181 -3.292 1.00 95.38 93 LEU A N 1
ATOM 728 C CA . LEU A 1 93 ? 7.157 2.005 -4.143 1.00 95.38 93 LEU A CA 1
ATOM 729 C C . LEU A 1 93 ? 7.652 2.350 -5.552 1.00 95.38 93 LEU A C 1
ATOM 731 O O . LEU A 1 93 ? 7.340 3.414 -6.080 1.00 95.38 93 LEU A O 1
ATOM 735 N N . SER A 1 94 ? 8.364 1.433 -6.198 1.00 96.44 94 SER A N 1
ATOM 736 C CA . SER A 1 94 ? 8.655 1.476 -7.628 1.00 96.44 94 SER A CA 1
ATOM 737 C C . SER A 1 94 ? 7.753 0.482 -8.349 1.00 96.44 94 SER A C 1
ATOM 739 O O . SER A 1 94 ? 7.904 -0.731 -8.219 1.00 96.44 94 SER A O 1
ATOM 741 N N . LEU A 1 95 ? 6.792 1.000 -9.103 1.00 96.38 95 LEU A N 1
ATOM 742 C CA . LEU A 1 95 ? 5.955 0.210 -9.993 1.00 96.38 95 LEU A CA 1
ATOM 743 C C . LEU A 1 95 ? 6.614 0.193 -11.371 1.00 96.38 95 LEU A C 1
ATOM 745 O O . LEU A 1 95 ? 6.825 1.247 -11.964 1.00 96.38 95 LEU A O 1
ATOM 749 N N . LYS A 1 96 ? 6.895 -0.986 -11.917 1.00 95.94 96 LYS A N 1
ATOM 750 C CA . LYS A 1 96 ? 7.363 -1.136 -13.294 1.00 95.94 96 LYS A CA 1
ATOM 751 C C . LYS A 1 96 ? 6.311 -1.852 -14.128 1.00 95.94 96 LYS A C 1
ATOM 753 O O . LYS A 1 96 ? 5.903 -2.960 -13.792 1.00 95.94 96 LYS A O 1
ATOM 758 N N . ARG A 1 97 ? 5.870 -1.247 -15.228 1.00 95.00 97 ARG A N 1
ATOM 759 C CA . ARG A 1 97 ? 4.884 -1.818 -16.154 1.00 95.00 97 ARG A CA 1
ATOM 760 C C . ARG A 1 97 ? 5.573 -2.288 -17.426 1.00 95.00 97 ARG A C 1
ATOM 762 O O . ARG A 1 97 ? 6.257 -1.503 -18.072 1.00 95.00 97 ARG A O 1
ATOM 769 N N . CYS A 1 98 ? 5.367 -3.543 -17.812 1.00 93.94 98 CYS A N 1
ATOM 770 C CA . CYS A 1 9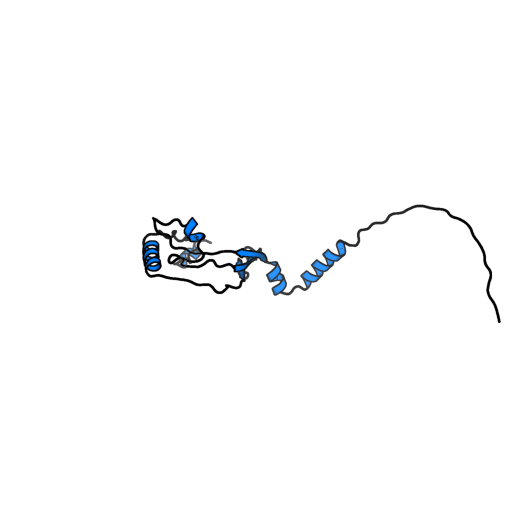8 ? 5.929 -4.066 -19.052 1.00 93.94 98 CYS A CA 1
ATOM 771 C C . CYS A 1 98 ? 5.253 -3.414 -20.268 1.00 93.94 98 CYS A C 1
ATOM 773 O O . CYS A 1 98 ? 4.025 -3.331 -20.347 1.00 93.94 98 CYS A O 1
ATOM 775 N N . LEU A 1 99 ? 6.065 -2.969 -21.221 1.00 92.69 99 LEU A N 1
ATOM 776 C CA . LEU A 1 99 ? 5.641 -2.406 -22.500 1.00 92.69 99 LEU A CA 1
ATOM 777 C C . LEU A 1 99 ? 5.394 -3.497 -23.555 1.00 92.69 99 LEU A C 1
ATOM 779 O O . LEU A 1 99 ? 4.690 -3.262 -24.541 1.00 92.69 99 LEU A O 1
ATOM 783 N N . LEU A 1 100 ? 5.913 -4.710 -23.337 1.00 89.38 100 LEU A N 1
ATOM 784 C CA . LEU A 1 100 ? 5.657 -5.868 -24.187 1.00 89.38 100 LEU A CA 1
ATOM 785 C C . LEU A 1 100 ? 4.389 -6.585 -23.715 1.00 89.38 100 LEU A C 1
ATOM 787 O O . LEU A 1 100 ? 4.374 -7.310 -22.728 1.00 89.38 100 LEU A O 1
ATOM 791 N N . HIS A 1 101 ? 3.297 -6.378 -24.445 1.00 72.62 101 HIS A N 1
ATOM 792 C CA . HIS A 1 101 ? 1.961 -6.815 -24.033 1.00 72.62 101 HIS A CA 1
ATOM 793 C C . HIS A 1 101 ? 1.710 -8.332 -24.172 1.00 72.62 101 HIS A C 1
ATOM 795 O O . HIS A 1 101 ? 0.690 -8.814 -23.680 1.00 72.62 101 HIS A O 1
ATOM 801 N N . ASN A 1 102 ? 2.608 -9.083 -24.826 1.00 69.50 102 ASN A N 1
ATOM 802 C CA . ASN A 1 102 ? 2.379 -10.486 -25.198 1.00 69.50 102 ASN A CA 1
ATOM 803 C C . ASN A 1 102 ? 3.580 -11.422 -24.958 1.00 69.50 102 ASN A C 1
ATOM 805 O O . ASN A 1 102 ? 3.640 -12.496 -25.551 1.00 69.50 102 ASN A O 1
ATOM 809 N N . ASP A 1 103 ? 4.546 -11.027 -24.126 1.00 79.19 103 ASP A N 1
ATOM 810 C CA . ASP A 1 103 ? 5.644 -11.919 -23.740 1.00 79.19 103 ASP A CA 1
ATOM 811 C C . ASP A 1 103 ? 5.307 -12.620 -22.419 1.00 79.19 103 ASP A C 1
ATOM 813 O O . ASP A 1 103 ? 5.173 -11.975 -21.380 1.00 79.19 103 ASP A O 1
ATOM 817 N N . ALA A 1 104 ? 5.154 -13.946 -22.452 1.00 77.56 104 ALA A N 1
ATOM 818 C CA . ALA A 1 104 ? 4.861 -14.746 -21.263 1.00 77.56 104 ALA A CA 1
ATOM 819 C C . ALA A 1 104 ? 6.042 -14.817 -20.274 1.00 77.56 104 ALA A C 1
ATOM 821 O O . ALA A 1 104 ? 5.846 -15.180 -19.116 1.00 77.56 104 ALA A O 1
ATOM 822 N N . ASN A 1 105 ? 7.256 -14.461 -20.705 1.00 85.44 105 ASN A N 1
ATOM 823 C CA . ASN A 1 105 ? 8.462 -14.502 -19.876 1.00 85.44 105 ASN A CA 1
ATOM 824 C C . ASN A 1 105 ? 8.683 -13.208 -19.079 1.00 85.44 105 ASN A C 1
ATOM 826 O O . ASN A 1 105 ? 9.555 -13.163 -18.207 1.00 85.44 105 ASN A O 1
ATOM 830 N N . LEU A 1 106 ? 7.912 -12.153 -19.367 1.00 90.50 106 LEU A N 1
ATOM 831 C CA . LEU A 1 106 ? 8.002 -10.869 -18.682 1.00 90.50 106 LEU A CA 1
ATOM 832 C C . LEU A 1 106 ? 6.747 -10.622 -17.832 1.00 90.50 106 LEU A C 1
ATOM 834 O O . LEU A 1 106 ? 5.642 -10.516 -18.368 1.00 90.50 106 LEU A O 1
ATOM 838 N N . PRO A 1 107 ? 6.888 -10.479 -16.499 1.00 91.44 107 PRO A N 1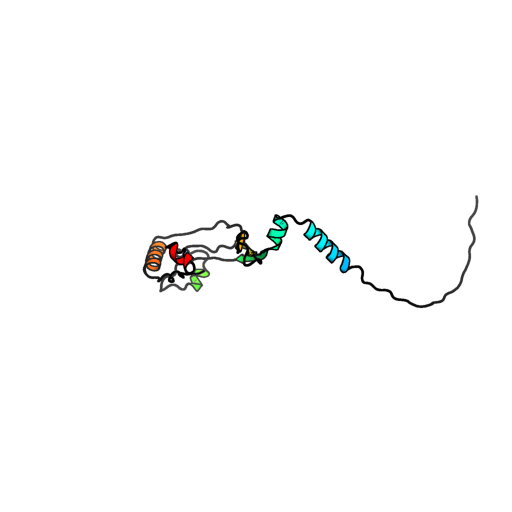
ATOM 839 C CA . PRO A 1 107 ? 5.790 -10.036 -15.650 1.00 91.44 107 PRO A CA 1
ATOM 840 C C . PRO A 1 107 ? 5.208 -8.719 -16.158 1.00 91.44 107 PRO A C 1
ATOM 842 O O . PRO A 1 107 ? 5.952 -7.781 -16.436 1.00 91.44 107 PRO A O 1
ATOM 845 N N . ARG A 1 108 ? 3.878 -8.622 -16.238 1.00 92.69 108 ARG A N 1
ATOM 846 C CA . ARG A 1 108 ? 3.197 -7.397 -16.696 1.00 92.69 108 ARG A CA 1
ATOM 847 C C . ARG A 1 108 ? 3.453 -6.209 -15.774 1.00 92.69 108 ARG A C 1
ATOM 849 O O . ARG A 1 108 ? 3.510 -5.071 -16.235 1.00 92.69 108 ARG A O 1
ATOM 856 N N . ILE A 1 109 ? 3.579 -6.487 -14.482 1.00 93.25 109 ILE A N 1
ATOM 857 C CA . ILE A 1 109 ? 3.803 -5.507 -13.429 1.00 93.25 109 ILE A CA 1
ATOM 858 C C . ILE A 1 109 ? 4.875 -6.062 -12.490 1.00 93.25 109 ILE A C 1
ATOM 860 O O . ILE A 1 109 ? 4.796 -7.218 -12.078 1.00 93.25 109 ILE A O 1
ATOM 864 N N . LEU A 1 110 ? 5.851 -5.229 -12.149 1.00 93.62 110 LEU A N 1
ATOM 865 C CA . LEU A 1 110 ? 6.782 -5.427 -11.045 1.00 93.62 110 LEU A CA 1
ATOM 866 C C . LEU A 1 110 ? 6.503 -4.343 -10.010 1.00 93.62 110 LEU A C 1
ATOM 868 O O . LEU A 1 110 ? 6.263 -3.191 -10.371 1.00 93.62 110 L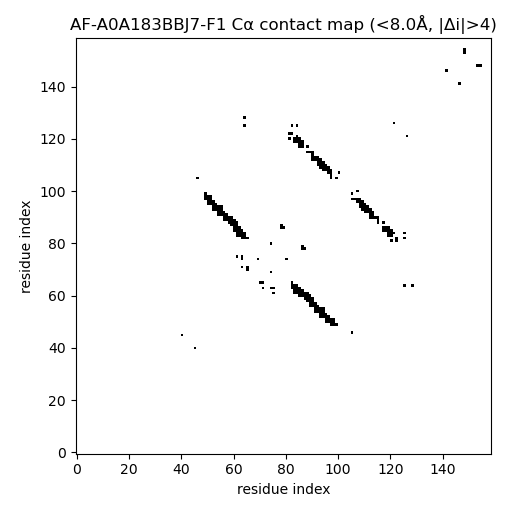EU A O 1
ATOM 872 N N . LEU A 1 111 ? 6.515 -4.709 -8.737 1.00 95.31 111 LEU A N 1
ATOM 873 C CA . LEU A 1 111 ? 6.374 -3.763 -7.643 1.00 95.31 111 LEU A CA 1
ATOM 874 C C . LEU A 1 111 ? 7.530 -3.989 -6.679 1.00 95.31 111 LEU A C 1
ATOM 876 O O . LEU A 1 111 ? 7.577 -5.010 -5.999 1.00 95.31 111 LEU A O 1
ATOM 880 N N . ASP A 1 112 ? 8.440 -3.028 -6.636 1.00 93.81 112 ASP A N 1
ATOM 881 C CA . ASP A 1 112 ? 9.566 -3.013 -5.714 1.00 93.81 112 ASP A CA 1
ATOM 882 C C . ASP A 1 112 ? 9.298 -1.974 -4.623 1.00 93.81 112 ASP A C 1
ATOM 884 O O . ASP A 1 112 ? 8.694 -0.931 -4.867 1.00 93.81 112 ASP A O 1
ATOM 888 N N . GLY A 1 113 ? 9.746 -2.223 -3.399 1.00 91.94 113 GLY A N 1
ATOM 889 C CA . GLY A 1 113 ? 9.579 -1.258 -2.320 1.00 91.94 113 GLY A CA 1
ATOM 890 C C . GLY A 1 113 ? 9.961 -1.819 -0.965 1.00 91.94 113 GLY A C 1
ATOM 891 O O . GLY A 1 113 ? 10.183 -3.018 -0.806 1.00 91.94 113 GLY A O 1
ATOM 892 N N . CYS A 1 114 ? 10.033 -0.929 0.020 1.00 88.06 114 CYS A N 1
ATOM 893 C CA . CYS A 1 114 ? 10.275 -1.298 1.406 1.00 88.06 114 CYS A CA 1
ATOM 894 C C . CYS A 1 114 ? 9.037 -0.950 2.228 1.00 88.06 114 CYS A C 1
ATOM 896 O O . CYS A 1 114 ? 8.638 0.215 2.294 1.00 88.06 114 CYS A O 1
ATOM 898 N N . LEU A 1 115 ? 8.426 -1.963 2.842 1.00 89.88 115 LEU A N 1
ATOM 899 C CA . LEU A 1 115 ? 7.343 -1.749 3.791 1.00 89.88 115 LEU A CA 1
ATOM 900 C C . LEU A 1 115 ? 7.958 -1.286 5.124 1.00 89.88 115 LEU A C 1
ATOM 902 O O . LEU A 1 115 ? 8.728 -2.044 5.721 1.00 89.88 115 LEU A O 1
ATOM 906 N N . PRO A 1 116 ? 7.656 -0.068 5.604 1.00 90.38 116 PRO A N 1
ATOM 907 C CA . PRO A 1 116 ? 8.165 0.390 6.887 1.00 90.38 116 PRO A CA 1
ATOM 908 C C . PRO A 1 116 ? 7.474 -0.342 8.039 1.00 90.38 116 PRO A C 1
ATOM 910 O O . PRO A 1 116 ? 6.483 -1.049 7.851 1.00 90.38 116 PRO A O 1
ATOM 913 N N . LEU A 1 117 ? 7.977 -0.142 9.261 1.00 90.50 117 LEU A N 1
ATOM 914 C CA . LEU A 1 117 ? 7.310 -0.641 10.458 1.00 90.50 117 LEU A CA 1
ATOM 915 C C . LEU A 1 117 ? 5.868 -0.117 10.503 1.00 90.50 117 LEU A C 1
ATOM 917 O O . LEU A 1 117 ? 5.634 1.087 10.602 1.00 90.50 117 LEU A O 1
ATOM 921 N N . PHE A 1 118 ? 4.914 -1.039 10.477 1.00 90.19 118 PHE A N 1
ATOM 922 C CA . PHE A 1 118 ? 3.495 -0.744 10.588 1.00 90.19 118 PHE A CA 1
ATOM 923 C C . PHE A 1 118 ? 2.929 -1.385 11.852 1.00 90.19 118 PHE A C 1
ATOM 925 O O . PHE A 1 118 ? 3.497 -2.322 12.415 1.00 90.19 118 PHE A O 1
ATOM 932 N N . ARG A 1 119 ? 1.804 -0.850 12.323 1.00 88.81 119 ARG A N 1
ATOM 933 C CA . ARG A 1 119 ? 1.089 -1.395 13.474 1.00 88.81 119 ARG A CA 1
ATOM 934 C C . ARG A 1 119 ? -0.351 -1.646 13.087 1.00 88.81 119 ARG A C 1
ATOM 936 O O . ARG A 1 119 ? -1.010 -0.740 12.574 1.00 88.81 119 ARG A O 1
ATOM 943 N N . VAL A 1 120 ? -0.786 -2.865 13.375 1.00 91.31 120 VAL A N 1
ATOM 944 C CA . VAL A 1 120 ? -2.167 -3.295 13.229 1.00 91.31 120 VAL A CA 1
ATOM 945 C C . VAL A 1 120 ? -2.748 -3.484 14.619 1.00 91.31 120 VAL A C 1
ATOM 947 O O . VAL A 1 120 ? -2.164 -4.204 15.428 1.00 91.31 120 VAL A O 1
ATOM 950 N N . ASP A 1 121 ? -3.872 -2.832 14.890 1.00 89.62 121 ASP A N 1
ATOM 951 C CA . ASP A 1 121 ? -4.588 -2.947 16.156 1.00 89.62 121 ASP A CA 1
ATOM 952 C C . ASP A 1 121 ? -5.965 -3.582 15.879 1.00 89.62 121 ASP A C 1
ATOM 954 O O . ASP A 1 121 ? -6.812 -3.014 15.193 1.00 89.62 121 ASP A O 1
ATOM 958 N N . LEU A 1 122 ? -6.183 -4.802 16.380 1.00 90.56 122 LEU A N 1
ATOM 959 C CA . LEU A 1 122 ? -7.437 -5.546 16.217 1.00 90.56 122 LEU A CA 1
ATOM 960 C C . LEU A 1 122 ? -8.101 -5.711 17.578 1.00 90.56 122 LEU A C 1
ATOM 962 O O . LEU A 1 122 ? -7.703 -6.555 18.378 1.00 90.56 122 LEU A O 1
ATOM 966 N N . THR A 1 123 ? -9.100 -4.878 17.848 1.00 89.00 123 THR A N 1
ATOM 967 C CA . THR A 1 123 ? -9.922 -4.984 19.057 1.00 89.00 123 THR A CA 1
ATOM 968 C C . THR A 1 123 ? -11.110 -5.917 18.817 1.00 89.00 123 THR A C 1
ATOM 970 O O . THR A 1 123 ? -11.545 -6.088 17.678 1.00 89.00 123 THR A O 1
ATOM 973 N N . ASP A 1 124 ? -11.695 -6.475 19.880 1.00 91.25 124 ASP A N 1
ATOM 974 C CA . ASP A 1 124 ? -12.892 -7.332 19.778 1.00 91.25 124 ASP A CA 1
ATOM 975 C C . ASP A 1 124 ? -14.040 -6.650 19.020 1.00 91.25 124 ASP A C 1
ATOM 977 O O . ASP A 1 124 ? -14.784 -7.297 18.286 1.00 91.25 124 ASP A O 1
ATOM 981 N N . ARG A 1 125 ? -14.153 -5.321 19.156 1.00 86.81 125 ARG A N 1
ATOM 982 C CA . ARG A 1 125 ? -15.120 -4.506 18.411 1.00 86.81 125 ARG A CA 1
ATOM 983 C C . ARG A 1 125 ? -14.848 -4.564 16.910 1.00 86.81 125 ARG A C 1
ATOM 985 O O . ARG A 1 125 ? -15.737 -4.935 16.159 1.00 86.81 125 ARG A O 1
ATOM 992 N N . VAL A 1 126 ? -13.611 -4.287 16.493 1.00 88.94 126 VAL A N 1
ATOM 993 C CA . VAL A 1 126 ? -13.189 -4.363 15.084 1.00 88.94 126 VAL A CA 1
ATOM 994 C C . VAL A 1 126 ? -13.434 -5.756 14.508 1.00 88.94 126 VAL A C 1
ATOM 996 O O . VAL A 1 126 ? -13.951 -5.877 13.402 1.00 88.94 126 VAL A O 1
ATOM 999 N N . LEU A 1 127 ? -13.082 -6.810 15.248 1.00 90.62 127 LEU A N 1
ATOM 1000 C CA . LEU A 1 127 ? -13.256 -8.190 14.789 1.00 90.62 127 LEU A CA 1
ATOM 1001 C C . LEU A 1 127 ? -14.730 -8.546 14.590 1.00 90.62 127 LEU A C 1
ATOM 1003 O O . LEU A 1 127 ? -15.080 -9.150 13.575 1.00 90.62 127 LEU A O 1
ATOM 1007 N N . LYS A 1 128 ? -15.595 -8.144 15.528 1.00 90.31 128 LYS A N 1
ATOM 1008 C CA . LYS A 1 128 ? -17.038 -8.359 15.418 1.00 90.31 128 LYS A CA 1
ATOM 1009 C C . LYS A 1 128 ? -17.611 -7.631 14.202 1.00 90.31 128 LYS A C 1
ATOM 1011 O O . LYS A 1 128 ? -18.259 -8.267 13.374 1.00 90.31 128 LYS A O 1
ATOM 1016 N N . SER A 1 129 ? -17.318 -6.339 14.060 1.00 87.75 129 SER A N 1
ATOM 1017 C CA . SER A 1 129 ? -17.833 -5.537 12.949 1.00 87.75 129 SER A CA 1
ATOM 1018 C C . SER A 1 129 ? -17.283 -6.030 11.596 1.00 87.75 129 SER A C 1
ATOM 1020 O O . SER A 1 129 ? -18.005 -6.046 10.602 1.00 87.75 129 SER A O 1
ATOM 1022 N N . LEU A 1 130 ? -16.037 -6.524 11.541 1.00 88.12 130 LEU A N 1
ATOM 1023 C CA . LEU A 1 130 ? -15.467 -7.147 10.339 1.00 88.12 130 LEU A CA 1
ATOM 1024 C C . LEU A 1 130 ? -16.171 -8.462 9.969 1.00 88.12 130 LEU A C 1
ATOM 1026 O O . LEU A 1 130 ? -16.406 -8.714 8.789 1.00 88.12 130 LEU A O 1
ATOM 1030 N N . PHE A 1 131 ? -16.520 -9.300 10.948 1.00 90.06 131 PHE A N 1
ATOM 1031 C CA . PHE A 1 131 ? -17.246 -10.548 10.694 1.00 90.06 131 PHE A CA 1
ATOM 1032 C C . PHE A 1 131 ? -18.659 -10.287 10.160 1.00 90.06 131 PHE A C 1
ATOM 1034 O O . PHE A 1 131 ? -19.097 -10.935 9.206 1.00 90.06 131 PHE A O 1
ATOM 1041 N N . GLU A 1 132 ? -19.353 -9.307 10.740 1.00 88.12 132 GLU A N 1
ATOM 1042 C CA . GLU A 1 132 ? -20.646 -8.843 10.236 1.00 88.12 132 GLU A CA 1
ATOM 1043 C C . GLU A 1 132 ? -20.513 -8.306 8.804 1.00 88.12 132 GLU A C 1
ATOM 1045 O O . GLU A 1 132 ? -21.323 -8.656 7.948 1.00 88.12 132 GLU A O 1
ATOM 1050 N N . LEU A 1 133 ? -19.454 -7.548 8.503 1.00 87.88 133 LEU A N 1
ATOM 1051 C CA . LEU A 1 133 ? -19.186 -7.045 7.156 1.00 87.88 133 LEU A CA 1
ATOM 1052 C C . LEU A 1 133 ? -18.963 -8.185 6.151 1.00 87.88 133 LEU A C 1
ATOM 1054 O O . LEU A 1 133 ? -19.628 -8.230 5.125 1.00 87.88 133 LEU A O 1
ATOM 1058 N N . VAL A 1 134 ? -18.075 -9.135 6.447 1.00 88.19 134 VAL A N 1
ATOM 1059 C CA . VAL A 1 134 ? -17.772 -10.267 5.550 1.00 88.19 134 VAL A CA 1
ATOM 1060 C C . VAL A 1 134 ? -19.001 -11.144 5.299 1.00 88.19 134 VAL A C 1
ATOM 1062 O O . VAL A 1 134 ? -19.159 -11.678 4.206 1.00 88.19 134 VAL A O 1
ATOM 1065 N N . SER A 1 135 ? -19.882 -11.274 6.291 1.00 86.44 135 SER A N 1
ATOM 1066 C CA . SER A 1 135 ? -21.099 -12.084 6.171 1.00 86.44 135 SER A CA 1
ATOM 1067 C C . SER A 1 135 ? -22.203 -11.402 5.357 1.00 86.44 135 SER A C 1
ATOM 1069 O O . SER A 1 135 ? -23.056 -12.091 4.804 1.00 86.44 135 SER A O 1
ATOM 1071 N N . ASN A 1 136 ? -22.210 -10.065 5.296 1.00 85.62 136 ASN A N 1
ATOM 1072 C CA . ASN A 1 136 ? -23.297 -9.284 4.696 1.00 85.62 136 ASN A CA 1
ATOM 1073 C C . ASN A 1 136 ? -22.895 -8.504 3.434 1.00 85.62 136 ASN A C 1
ATOM 1075 O O . ASN A 1 136 ? -23.774 -8.046 2.704 1.00 85.62 136 ASN A O 1
ATOM 1079 N N . VAL A 1 137 ? -21.601 -8.327 3.155 1.00 81.75 137 VAL A N 1
ATOM 1080 C CA . VAL A 1 137 ? -21.139 -7.669 1.928 1.00 81.75 137 VAL A CA 1
ATOM 1081 C C . VAL A 1 137 ? -21.157 -8.677 0.784 1.00 81.75 137 VAL A C 1
ATOM 1083 O O . VAL A 1 137 ? -20.443 -9.680 0.846 1.00 81.75 137 VAL A O 1
ATOM 1086 N N . PRO A 1 138 ? -21.925 -8.423 -0.289 1.00 77.19 138 PRO A N 1
ATOM 1087 C CA . PRO A 1 138 ? -21.837 -9.242 -1.482 1.00 77.19 138 PRO A CA 1
ATOM 1088 C C . PRO A 1 138 ? -20.446 -9.059 -2.089 1.00 77.19 138 PRO A C 1
ATOM 1090 O O . PRO A 1 138 ? -20.064 -7.957 -2.492 1.00 77.19 138 PRO A O 1
ATOM 1093 N N . PHE A 1 139 ? -19.674 -10.139 -2.150 1.00 77.50 139 PHE A N 1
ATOM 1094 C CA . PHE A 1 139 ? -18.461 -10.146 -2.952 1.00 77.50 139 PHE A CA 1
ATOM 1095 C C . PHE A 1 139 ? -18.848 -10.008 -4.431 1.00 77.50 139 PHE A C 1
ATOM 1097 O O . PHE A 1 139 ? -19.868 -10.570 -4.842 1.00 77.50 139 PHE A O 1
ATOM 1104 N N . PRO A 1 140 ? -18.076 -9.261 -5.239 1.00 77.94 140 PRO A N 1
ATOM 1105 C CA . PRO A 1 140 ? -18.313 -9.222 -6.675 1.00 77.94 140 PRO A CA 1
ATOM 1106 C C . PRO A 1 140 ? -18.257 -10.649 -7.227 1.00 77.94 140 PRO A C 1
ATOM 1108 O O . PRO A 1 140 ? -17.372 -11.421 -6.847 1.00 77.94 140 PRO A O 1
ATOM 1111 N N . GLU A 1 141 ? -19.205 -11.006 -8.100 1.00 76.31 141 GLU A N 1
ATOM 1112 C CA . GLU A 1 141 ? -19.161 -12.304 -8.770 1.00 76.31 141 GLU A CA 1
ATOM 1113 C C . GLU A 1 141 ? -17.807 -12.447 -9.480 1.00 76.31 141 GLU A C 1
ATOM 1115 O O . GLU A 1 141 ? -17.366 -11.505 -10.151 1.00 76.31 141 GLU A O 1
ATOM 1120 N N . PRO A 1 142 ? -17.117 -13.588 -9.317 1.00 71.06 142 PRO A N 1
ATOM 1121 C CA . PRO A 1 142 ? -15.851 -13.799 -9.988 1.00 71.06 142 PRO A CA 1
ATOM 1122 C C . PRO A 1 142 ? -16.085 -13.722 -11.495 1.00 71.06 142 PRO A C 1
ATOM 1124 O O . PRO A 1 142 ? -16.942 -14.419 -12.043 1.00 71.06 142 PRO A O 1
ATOM 1127 N N . ASP A 1 143 ? -15.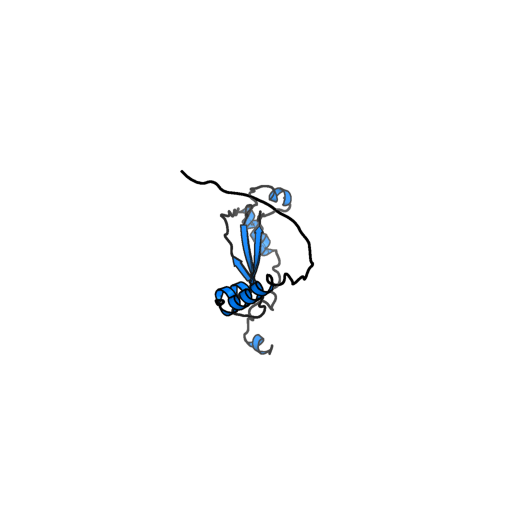319 -12.869 -12.174 1.00 76.19 143 ASP A N 1
ATOM 1128 C CA . ASP A 1 143 ? -15.330 -12.838 -13.628 1.00 76.19 143 ASP A CA 1
ATOM 1129 C C . ASP A 1 143 ? -14.867 -14.214 -14.118 1.00 76.19 143 ASP A C 1
ATOM 1131 O O . ASP A 1 143 ? -13.707 -14.592 -13.937 1.00 76.19 143 ASP A O 1
ATOM 1135 N N . LYS A 1 144 ? -15.784 -14.978 -14.723 1.00 67.00 144 LYS A N 1
ATOM 1136 C CA . LYS A 1 144 ? -15.533 -16.345 -15.215 1.00 67.00 144 LYS A CA 1
ATOM 1137 C C . LYS A 1 144 ? -14.371 -16.404 -16.213 1.00 67.00 144 LYS A C 1
ATOM 1139 O O . LYS A 1 144 ? -13.829 -17.471 -16.470 1.00 67.00 144 LYS A O 1
ATOM 1144 N N . ARG A 1 145 ? -13.977 -15.256 -16.776 1.00 62.81 145 ARG A N 1
ATOM 1145 C CA . ARG A 1 145 ? -12.821 -15.111 -17.672 1.00 62.81 145 ARG A CA 1
ATOM 1146 C C . ARG A 1 145 ? -11.476 -15.053 -16.942 1.00 62.81 145 ARG A C 1
ATOM 1148 O O . ARG A 1 145 ? -10.445 -15.225 -17.584 1.00 62.81 145 ARG A O 1
ATOM 1155 N N . LEU A 1 146 ? -11.479 -14.752 -15.643 1.00 62.94 146 LEU A N 1
ATOM 1156 C CA . LEU A 1 146 ? -10.294 -14.609 -14.787 1.00 62.94 146 LEU A CA 1
ATOM 1157 C C . LEU A 1 146 ? -10.108 -15.798 -13.835 1.00 62.94 146 LEU A C 1
ATOM 1159 O O . LEU A 1 146 ? -9.071 -15.906 -13.182 1.00 62.94 146 LEU A O 1
ATOM 1163 N N . THR A 1 147 ? -11.094 -16.689 -13.752 1.00 58.44 147 THR A N 1
ATOM 1164 C CA . THR A 1 147 ? -10.989 -17.951 -13.022 1.00 58.44 147 THR A CA 1
ATOM 1165 C C . THR A 1 147 ? -10.332 -19.010 -13.896 1.00 58.44 147 THR A C 1
ATOM 1167 O O . THR A 1 147 ? -10.679 -19.151 -15.068 1.00 58.44 147 THR A O 1
ATOM 1170 N N . THR A 1 148 ? -9.401 -19.778 -13.326 1.00 58.38 148 THR A N 1
ATOM 1171 C CA . THR A 1 148 ? -8.888 -20.999 -13.957 1.00 58.38 148 THR A CA 1
ATOM 1172 C C . THR A 1 148 ? -10.080 -21.872 -14.362 1.00 58.38 148 THR A C 1
ATOM 1174 O O . THR A 1 148 ? -10.907 -22.153 -13.491 1.00 58.38 148 THR A O 1
ATOM 1177 N N . PRO A 1 149 ? -10.213 -22.277 -15.640 1.00 61.03 149 PRO A N 1
ATOM 1178 C CA . PRO A 1 149 ? -11.311 -23.135 -16.058 1.00 61.03 149 PRO A CA 1
ATOM 1179 C C . PRO A 1 149 ? -11.271 -24.420 -15.233 1.00 61.03 149 PRO A C 1
ATOM 1181 O O . PRO A 1 149 ? -10.264 -25.127 -15.202 1.00 61.03 149 PRO A O 1
ATOM 1184 N N . GLU A 1 150 ? -12.366 -24.692 -14.529 1.00 64.00 150 GLU A N 1
ATOM 1185 C CA . GLU A 1 150 ? -12.508 -25.844 -13.633 1.00 64.00 150 GLU A CA 1
ATOM 1186 C C . GLU A 1 150 ? -12.516 -27.169 -14.420 1.00 64.00 150 GLU A C 1
ATOM 1188 O O . GLU A 1 150 ? -12.255 -28.237 -13.869 1.00 64.00 150 GLU A O 1
ATOM 1193 N N . ASN A 1 151 ? -12.761 -27.092 -15.735 1.00 69.94 151 ASN A N 1
ATOM 1194 C CA . ASN A 1 151 ? -12.796 -28.228 -16.641 1.00 69.94 151 ASN A CA 1
ATOM 1195 C C . ASN A 1 151 ? -11.852 -28.028 -17.850 1.00 69.94 151 ASN A C 1
ATOM 1197 O O . ASN A 1 151 ? -12.026 -27.069 -18.609 1.00 69.94 151 ASN A O 1
ATOM 1201 N N . PRO A 1 152 ? -10.888 -28.940 -18.087 1.00 63.66 152 PRO A N 1
ATOM 1202 C CA . PRO A 1 152 ? -9.963 -28.860 -19.220 1.00 63.66 152 PRO A CA 1
ATOM 1203 C C . PRO A 1 152 ? -10.638 -28.912 -20.604 1.00 63.66 152 PRO A C 1
ATOM 1205 O O . PRO A 1 152 ? -10.022 -28.494 -21.584 1.00 63.66 152 PRO A O 1
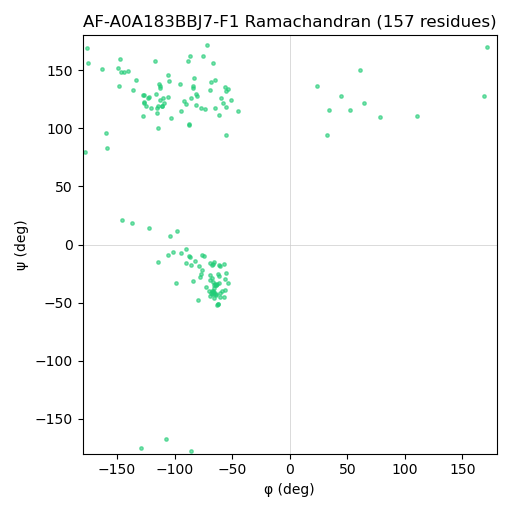ATOM 1208 N N . GLU A 1 153 ? -11.890 -29.371 -20.722 1.00 64.69 153 GLU A N 1
ATOM 1209 C CA . GLU A 1 153 ? -12.584 -29.447 -22.018 1.00 64.69 153 GLU A CA 1
ATOM 1210 C C . GLU A 1 153 ? -13.099 -28.099 -22.550 1.00 64.69 153 GLU A C 1
ATOM 1212 O O . GLU A 1 153 ? -13.273 -27.948 -23.761 1.00 64.69 153 GLU A O 1
ATOM 1217 N N . GLU A 1 154 ? -13.310 -27.091 -21.695 1.00 60.56 154 GLU A N 1
ATOM 1218 C CA . GLU A 1 154 ? -13.722 -25.754 -22.160 1.00 60.56 154 GLU A CA 1
ATOM 1219 C C . GLU A 1 154 ? -12.601 -25.033 -22.919 1.00 60.56 154 GLU A C 1
ATOM 1221 O O . GLU A 1 154 ? -12.869 -24.243 -23.825 1.00 60.56 154 GLU A O 1
ATOM 1226 N N . VAL A 1 155 ? -11.343 -25.371 -22.626 1.00 59.44 155 VAL A N 1
ATOM 1227 C CA . VAL A 1 155 ? -10.163 -24.814 -23.304 1.00 59.44 155 VAL A CA 1
ATOM 1228 C C . VAL A 1 155 ? -10.089 -25.276 -24.767 1.00 59.44 155 VAL A C 1
ATOM 1230 O O . VAL A 1 155 ? -9.590 -24.552 -25.623 1.00 59.44 155 VAL A O 1
ATOM 1233 N N . LEU A 1 156 ? -10.634 -26.457 -25.078 1.00 58.62 156 LEU A N 1
ATOM 1234 C CA . LEU A 1 156 ? -10.530 -27.088 -26.399 1.00 58.62 156 LEU A CA 1
ATOM 1235 C C . LEU A 1 156 ? -11.612 -26.642 -27.395 1.00 58.62 156 LEU A C 1
ATOM 1237 O O . LEU A 1 156 ? -11.496 -26.935 -28.580 1.00 58.62 156 LEU A O 1
ATOM 1241 N N . LYS A 1 157 ? -12.656 -25.930 -26.948 1.00 55.75 157 LYS A N 1
ATOM 1242 C CA . LYS A 1 157 ? -13.739 -25.436 -27.824 1.00 55.75 157 LYS A CA 1
ATOM 1243 C C . LYS A 1 157 ? -13.538 -24.004 -28.321 1.00 55.75 157 LYS A C 1
ATOM 1245 O O . LYS A 1 157 ? -14.326 -23.537 -29.138 1.00 55.75 157 LYS A O 1
ATOM 1250 N N . ALA A 1 158 ? -12.521 -23.307 -27.818 1.00 53.91 158 ALA A N 1
ATOM 1251 C CA . ALA A 1 158 ? -12.246 -21.910 -28.148 1.00 53.91 158 ALA A CA 1
ATOM 1252 C C . ALA A 1 158 ? -11.162 -21.722 -29.233 1.00 53.91 158 ALA A C 1
ATOM 1254 O O . ALA A 1 158 ? -10.691 -20.600 -29.415 1.00 53.91 158 ALA A O 1
ATOM 1255 N N . SER A 1 159 ? -10.750 -22.791 -29.930 1.00 40.62 159 SER A N 1
ATOM 1256 C CA . SER A 1 159 ? -9.813 -22.750 -31.071 1.00 40.62 159 SER A CA 1
ATOM 1257 C C . SER A 1 159 ? -10.495 -23.089 -32.388 1.00 40.62 159 SER A C 1
ATOM 1259 O O . SER A 1 159 ? -11.326 -24.023 -32.389 1.00 40.62 159 SER A O 1
#

Mean predicted aligned error: 16.49 Å

Secondary structure (DSSP, 8-state):
------------------------SSSHHHHHHHHHHHTT--HHHHHHHTEEEEEEEEEEEEEE---TTS-HHHHHHSS--TTEEEEEEEEEEEEEEES-TT-TTS-SEEEEE-PPP--B---HHHHHHHHHHHHHSPPPPP-TTTSPPSSTTSGGG--

Foldseek 3Di:
DDDDDDDDDDDDDDDDDDDDDDDDPPPVVVVVVVVVCVVVDDPVRVLLVQWDKDKDKDFFDWDFDDDPPDDVVVVSPDQDDLRTQWGTFIWIKIKIAGNPPDDPVHDRIDIDTDGDDIDGRDDPVNVVVVVVCVVPPDDPDPPPVPDDPPDPVVVVVPD

Nearest PDB structures (foldseek):
  6cbc-assembly1_A  TM=7.564E-01  e=4.436E-03  Thermochaetoides thermophila DSM 1495
  6cbc-assembly1_B  TM=7.031E-01  e=5.324E-03  Thermochaetoides thermophila DSM 1495

Sequence (159 aa):
MPNKPPTTADTTSIEGSKVHDKSESSTESSALQHVRKSLRATFDELKEGAYDKYEIIVSSIQVIMVEENEDWRILRTKDQSPSHILRPLGMSLSLKRCLLHNDANLPRILLDGCLPLFRVDLTDRVLKSLFELVSNVPFPEPDKRLTTPENPEEVLKAS

Organism: NCBI:txid27848

pLDDT: mean 75.36, std 20.31, range [26.48, 96.56]

Radius of gyration: 35.17 Å; Cα contacts (8 Å, |Δi|>4): 132; chains: 1; bounding box: 101×80×66 Å